Protein AF-A0A7X8M803-F1 (afdb_monomer_lite)

Secondary structure (DSSP, 8-state):
-EEEETTEEEEE----TT-HHHHHTTS-TT------SSTTHHHHHHHHHHHTT--------B--TTS-HHHHHHHHHHTTSPTT--EEHHHHHHHTT-TT-HHHHHHHHHT-SSTTTS-GGGEE-TTSPPPP-TT-HHHHHHHHHHTT---

Radius of gyration: 15.69 Å; chains: 1; bounding box: 44×28×38 Å

pLDDT: mean 89.2, std 9.38, range [67.06, 98.38]

Structure (mmCIF, N/CA/C/O backbone):
data_AF-A0A7X8M803-F1
#
_entry.id   AF-A0A7X8M803-F1
#
loop_
_atom_site.group_PDB
_atom_site.id
_atom_site.type_symbol
_atom_site.label_atom_id
_atom_site.label_alt_id
_atom_site.label_comp_id
_atom_site.label_asym_id
_atom_site.label_entity_id
_atom_site.label_seq_id
_atom_site.pdbx_PDB_ins_code
_atom_site.Cartn_x
_atom_site.Cartn_y
_atom_site.Cartn_z
_atom_site.occupancy
_atom_site.B_iso_or_equiv
_atom_site.auth_seq_id
_atom_site.auth_comp_id
_atom_site.auth_asym_id
_atom_site.auth_atom_id
_atom_site.pdbx_PDB_model_num
ATOM 1 N N . MET A 1 1 ? 7.481 3.506 -12.468 1.00 78.50 1 MET A N 1
ATOM 2 C CA . MET A 1 1 ? 8.849 2.954 -12.346 1.00 78.50 1 MET A CA 1
ATOM 3 C C . MET A 1 1 ? 8.845 1.778 -11.371 1.00 78.50 1 MET A C 1
ATOM 5 O O . MET A 1 1 ? 8.153 1.864 -10.360 1.00 78.50 1 MET A O 1
ATOM 9 N N . LEU A 1 2 ? 9.561 0.690 -11.679 1.00 78.19 2 LEU A N 1
ATOM 10 C CA . LEU A 1 2 ? 9.779 -0.454 -10.778 1.00 78.19 2 LEU A CA 1
ATOM 11 C C . LEU A 1 2 ? 11.247 -0.461 -10.341 1.00 78.19 2 LEU A C 1
ATOM 13 O O . LEU A 1 2 ? 12.122 -0.313 -11.190 1.00 78.19 2 LEU A O 1
ATOM 17 N N . VAL A 1 3 ? 11.510 -0.643 -9.047 1.00 78.75 3 VAL A N 1
ATOM 18 C CA . VAL A 1 3 ? 12.871 -0.672 -8.486 1.00 78.75 3 VAL A CA 1
ATOM 19 C C . VAL A 1 3 ? 13.024 -1.897 -7.592 1.00 78.75 3 VAL A C 1
ATOM 21 O O . VAL A 1 3 ? 12.135 -2.195 -6.789 1.00 78.75 3 VAL A O 1
ATOM 24 N N . ALA A 1 4 ? 14.148 -2.601 -7.709 1.00 77.12 4 ALA A N 1
ATOM 25 C CA . ALA A 1 4 ? 14.437 -3.804 -6.935 1.00 77.12 4 ALA A CA 1
ATOM 26 C C . ALA A 1 4 ? 15.900 -3.879 -6.498 1.00 77.12 4 ALA A C 1
ATOM 28 O O . ALA A 1 4 ? 16.773 -3.283 -7.124 1.00 77.12 4 ALA A O 1
ATOM 29 N N . SER A 1 5 ? 16.142 -4.684 -5.466 1.00 77.62 5 SER A N 1
ATOM 30 C CA . SER A 1 5 ? 17.461 -5.132 -5.013 1.00 77.62 5 SER A CA 1
ATOM 31 C C . SER A 1 5 ? 17.432 -6.661 -4.915 1.00 77.62 5 SER A C 1
ATOM 33 O O . SER A 1 5 ? 16.406 -7.218 -4.527 1.00 77.62 5 SER A O 1
ATOM 35 N N . ASP A 1 6 ? 18.485 -7.354 -5.359 1.00 73.38 6 ASP A N 1
ATOM 36 C CA . ASP A 1 6 ? 18.577 -8.828 -5.365 1.00 73.38 6 ASP A CA 1
ATOM 37 C C . ASP A 1 6 ? 17.329 -9.543 -5.931 1.00 73.38 6 ASP A C 1
ATOM 39 O O . ASP A 1 6 ? 16.820 -10.515 -5.372 1.00 73.38 6 ASP A O 1
ATOM 43 N N . GLN A 1 7 ? 16.791 -9.025 -7.044 1.00 68.75 7 GLN A N 1
ATOM 44 C CA . GLN A 1 7 ? 15.557 -9.495 -7.704 1.00 68.75 7 GLN A CA 1
ATOM 45 C C . GLN A 1 7 ? 14.264 -9.396 -6.866 1.00 68.75 7 GLN A C 1
ATOM 47 O O . GLN A 1 7 ? 13.216 -9.899 -7.284 1.00 68.75 7 GLN A O 1
ATOM 52 N N . ARG A 1 8 ? 14.285 -8.718 -5.714 1.00 78.31 8 ARG A N 1
ATOM 53 C CA . ARG A 1 8 ? 13.100 -8.451 -4.888 1.00 78.31 8 ARG A CA 1
ATOM 54 C C . ARG A 1 8 ? 12.601 -7.039 -5.116 1.00 78.31 8 ARG A C 1
ATOM 56 O O . ARG A 1 8 ? 13.347 -6.072 -4.973 1.00 78.31 8 ARG A O 1
ATOM 63 N N . LEU A 1 9 ? 11.323 -6.918 -5.462 1.00 80.62 9 LEU A N 1
ATOM 64 C CA . LEU A 1 9 ? 10.730 -5.615 -5.721 1.00 80.62 9 LEU A CA 1
ATOM 65 C C . LEU A 1 9 ? 10.696 -4.803 -4.422 1.00 80.62 9 LEU A C 1
ATOM 67 O O . LEU A 1 9 ? 10.095 -5.236 -3.439 1.00 80.62 9 LEU A O 1
ATOM 71 N N . PHE A 1 10 ? 11.339 -3.640 -4.451 1.00 84.00 10 PHE A N 1
ATOM 72 C CA . PHE A 1 10 ? 11.555 -2.774 -3.294 1.00 84.00 10 PHE A CA 1
ATOM 73 C C . PHE A 1 10 ? 10.724 -1.490 -3.375 1.00 84.00 10 PHE A C 1
ATOM 75 O O . PHE A 1 10 ? 10.288 -0.969 -2.350 1.00 84.00 10 PHE A O 1
ATOM 82 N N . ARG A 1 11 ? 10.453 -0.979 -4.587 1.00 84.69 11 ARG A N 1
ATOM 83 C CA . ARG A 1 11 ? 9.615 0.212 -4.762 1.00 84.69 11 ARG A CA 1
ATOM 84 C C . ARG A 1 11 ? 8.830 0.231 -6.074 1.00 84.69 11 ARG A C 1
ATOM 86 O O . ARG A 1 11 ? 9.327 -0.197 -7.116 1.00 84.69 11 ARG A O 1
ATOM 93 N N . ILE A 1 12 ? 7.614 0.775 -6.014 1.00 85.50 12 ILE A N 1
ATOM 94 C CA . ILE A 1 12 ? 6.819 1.189 -7.175 1.00 85.50 12 ILE A CA 1
ATOM 95 C C . ILE A 1 12 ? 6.502 2.673 -7.033 1.00 85.50 12 ILE A C 1
ATOM 97 O O . ILE A 1 12 ? 5.914 3.088 -6.037 1.00 85.50 12 ILE A O 1
ATOM 101 N N . GLU A 1 13 ? 6.823 3.452 -8.061 1.00 84.44 13 GLU A N 1
ATOM 102 C CA . GLU A 1 13 ? 6.434 4.861 -8.136 1.00 84.44 13 GLU A CA 1
ATOM 103 C C . GLU A 1 13 ? 5.589 5.141 -9.380 1.00 84.44 13 GLU A C 1
ATOM 105 O O . GLU A 1 13 ? 5.894 4.669 -10.484 1.00 84.44 13 GLU A O 1
ATOM 110 N N . PHE A 1 14 ? 4.525 5.924 -9.188 1.00 82.06 14 PHE A N 1
ATOM 111 C CA . PHE A 1 14 ? 3.791 6.561 -10.276 1.00 82.06 14 PHE A CA 1
ATOM 112 C C . PHE A 1 14 ? 4.590 7.790 -10.697 1.00 82.06 14 PHE A C 1
ATOM 114 O O . PHE A 1 14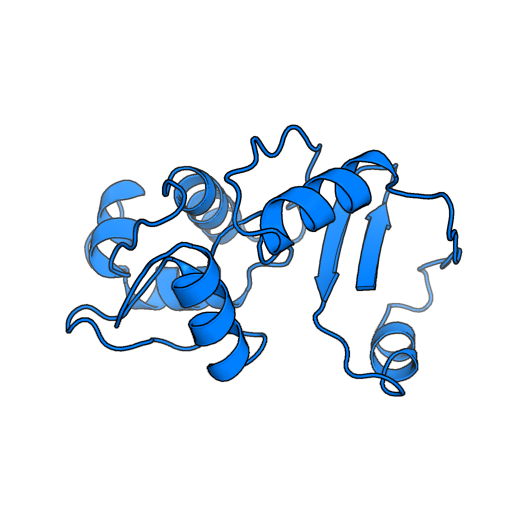 ? 4.676 8.753 -9.944 1.00 82.06 14 PHE A O 1
ATOM 121 N N . VAL A 1 15 ? 5.212 7.714 -11.867 1.00 79.31 15 VAL A N 1
ATOM 122 C CA . VAL A 1 15 ? 6.067 8.773 -12.407 1.00 79.31 15 VAL A CA 1
ATOM 123 C C . VAL A 1 15 ? 5.359 9.345 -13.625 1.00 79.31 15 VAL A C 1
ATOM 125 O O . VAL A 1 15 ? 4.890 8.575 -14.469 1.00 79.31 15 VAL A O 1
ATOM 128 N N . HIS A 1 16 ? 5.238 10.668 -13.696 1.00 74.75 16 HIS A N 1
ATOM 129 C CA . HIS A 1 16 ? 4.730 11.325 -14.893 1.00 74.75 16 HIS A CA 1
ATOM 130 C C . HIS A 1 16 ? 5.806 11.319 -15.987 1.00 74.75 16 HIS A C 1
ATOM 132 O O . HIS A 1 16 ? 6.988 11.436 -15.660 1.00 74.75 16 HIS A O 1
ATOM 138 N N . PRO A 1 17 ? 5.425 11.190 -17.272 1.00 74.19 17 PRO A N 1
ATOM 139 C CA . PRO A 1 17 ? 6.386 11.272 -18.366 1.00 74.19 17 PRO A CA 1
ATOM 140 C C . PRO A 1 17 ? 7.226 12.552 -18.269 1.00 74.19 17 PRO A C 1
ATOM 142 O O . PRO A 1 17 ? 6.661 13.644 -18.194 1.00 74.19 17 PRO A O 1
ATOM 145 N N . GLY A 1 18 ? 8.553 12.417 -18.268 1.00 72.81 18 GLY A N 1
ATOM 146 C CA . GLY A 1 18 ? 9.498 13.531 -18.139 1.00 72.81 18 GLY A CA 1
ATOM 147 C C . GLY A 1 18 ? 9.933 13.863 -16.704 1.00 72.81 18 GLY A C 1
ATOM 148 O O . GLY A 1 18 ? 10.745 14.768 -16.523 1.00 72.81 18 GLY A O 1
ATOM 149 N N . GLU A 1 19 ? 9.426 13.163 -15.682 1.00 75.88 19 GLU A N 1
ATOM 150 C CA . GLU A 1 19 ? 9.847 13.325 -14.278 1.00 75.88 19 GLU A CA 1
ATOM 151 C C . GLU A 1 19 ? 10.747 12.182 -13.768 1.00 75.88 19 GLU A C 1
ATOM 153 O O . GLU A 1 19 ? 11.028 12.093 -12.570 1.00 75.88 19 GLU A O 1
ATOM 158 N N . GLU A 1 20 ? 11.222 11.299 -14.650 1.00 72.75 20 GLU A N 1
ATOM 159 C CA . GLU A 1 20 ? 11.992 10.105 -14.282 1.00 72.75 20 GLU A CA 1
ATOM 160 C C . GLU A 1 20 ? 13.294 10.440 -13.536 1.00 72.75 20 GLU A C 1
ATOM 162 O O . GLU A 1 20 ? 13.639 9.771 -12.557 1.00 72.75 20 GLU A O 1
ATOM 167 N N . ASP A 1 21 ? 13.973 11.519 -13.931 1.00 69.31 21 ASP A N 1
ATOM 168 C CA . ASP A 1 21 ? 15.266 11.935 -13.370 1.00 69.31 21 ASP A CA 1
ATOM 169 C C . ASP A 1 21 ? 15.170 12.424 -11.918 1.00 69.31 21 ASP A C 1
ATOM 171 O O . ASP A 1 21 ? 16.128 12.323 -11.142 1.00 69.31 21 ASP A O 1
ATOM 175 N N . ARG A 1 22 ? 13.997 12.918 -11.502 1.00 70.38 22 ARG A N 1
ATOM 176 C CA . ARG A 1 22 ? 13.775 13.429 -10.141 1.00 70.38 22 ARG A CA 1
ATOM 177 C C . ARG A 1 22 ? 13.843 12.324 -9.089 1.00 70.38 22 ARG A C 1
ATOM 179 O O . ARG A 1 22 ? 14.272 12.568 -7.965 1.00 70.38 22 ARG A O 1
ATOM 186 N N . PHE A 1 23 ? 13.430 11.111 -9.447 1.00 67.62 23 PHE A N 1
ATOM 187 C CA . PHE A 1 23 ? 13.558 9.956 -8.565 1.00 67.62 23 PHE A CA 1
ATOM 188 C C . PHE A 1 23 ? 15.013 9.485 -8.472 1.00 67.62 23 PHE A C 1
ATOM 190 O O . PHE A 1 23 ? 15.522 9.251 -7.377 1.00 67.62 23 PHE A O 1
ATOM 197 N N . LEU A 1 24 ? 15.694 9.387 -9.618 1.00 69.75 24 LEU A N 1
ATOM 198 C CA . LEU A 1 24 ? 17.074 8.900 -9.693 1.00 69.75 24 LEU A CA 1
ATOM 199 C C . LEU A 1 24 ? 18.032 9.780 -8.878 1.00 69.75 24 LEU A C 1
ATOM 201 O O . LEU A 1 24 ? 18.920 9.271 -8.200 1.00 69.75 24 LEU A O 1
ATOM 205 N N . THR A 1 25 ? 17.804 11.093 -8.885 1.00 68.19 25 THR A N 1
ATOM 206 C CA . THR A 1 25 ? 18.612 12.079 -8.149 1.00 68.19 25 THR A CA 1
ATOM 207 C C . THR A 1 25 ? 18.395 12.075 -6.633 1.00 68.19 25 THR A C 1
ATOM 209 O O . THR A 1 25 ? 19.237 12.589 -5.901 1.00 68.19 25 THR A O 1
ATOM 212 N N . ALA A 1 26 ? 17.305 11.482 -6.136 1.00 69.62 26 ALA A N 1
ATOM 213 C CA . ALA A 1 26 ? 17.006 11.402 -4.704 1.00 69.62 26 ALA A CA 1
ATOM 214 C C . ALA A 1 26 ? 17.621 10.166 -4.017 1.00 69.62 26 ALA A C 1
ATOM 216 O O . ALA A 1 26 ? 17.479 9.996 -2.802 1.00 69.62 26 ALA A O 1
ATOM 217 N N . LEU A 1 27 ? 18.269 9.280 -4.778 1.00 70.25 27 LEU A N 1
ATOM 218 C CA . LEU A 1 27 ? 18.858 8.053 -4.254 1.00 70.25 27 LEU A CA 1
ATOM 219 C C . LEU A 1 27 ? 20.240 8.304 -3.625 1.00 70.25 27 LEU A C 1
ATOM 221 O O . LEU A 1 27 ? 20.973 9.188 -4.069 1.00 70.25 27 LEU A O 1
ATOM 225 N N . PRO A 1 28 ? 20.629 7.529 -2.593 1.00 70.81 28 PRO A N 1
ATOM 226 C CA . PRO A 1 28 ? 21.949 7.654 -1.990 1.00 70.81 28 PRO A CA 1
ATOM 227 C C . PRO A 1 28 ? 23.069 7.411 -3.018 1.00 70.81 28 PRO A C 1
ATOM 229 O O . PRO A 1 28 ? 22.936 6.500 -3.837 1.00 70.81 28 PRO A O 1
ATOM 232 N N . PRO A 1 29 ? 24.219 8.107 -2.918 1.00 67.06 29 PRO A N 1
ATOM 233 C CA . PRO A 1 29 ? 25.343 7.944 -3.850 1.00 67.06 29 PRO A CA 1
ATOM 234 C C . PRO A 1 29 ? 25.905 6.516 -3.930 1.00 67.06 29 PRO A C 1
ATOM 236 O O . PRO A 1 29 ? 26.549 6.155 -4.907 1.00 67.06 29 PRO A O 1
ATOM 239 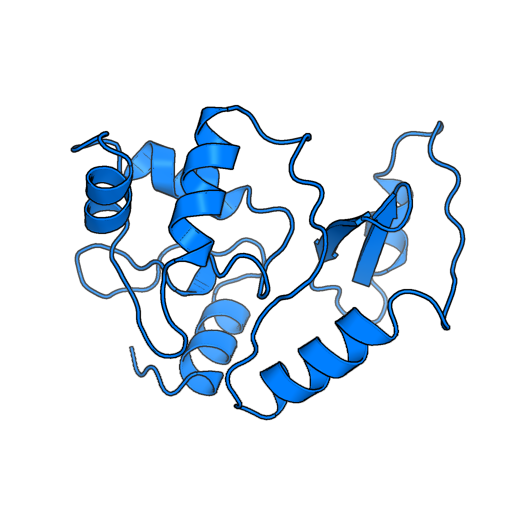N N . ALA A 1 30 ? 25.676 5.704 -2.894 1.00 74.88 30 ALA A N 1
ATOM 240 C CA . ALA A 1 30 ? 26.137 4.320 -2.812 1.00 74.88 30 ALA A CA 1
ATOM 241 C C . ALA A 1 30 ? 25.273 3.323 -3.613 1.00 74.88 30 ALA A C 1
ATOM 243 O O . ALA A 1 30 ? 25.578 2.132 -3.632 1.00 74.88 30 ALA A O 1
ATOM 244 N N . VAL A 1 31 ? 24.185 3.774 -4.247 1.00 75.44 31 VAL A N 1
ATOM 245 C CA . VAL A 1 31 ? 23.309 2.913 -5.050 1.00 75.44 31 VAL A CA 1
ATOM 246 C C . VAL A 1 31 ? 23.777 2.912 -6.502 1.00 75.44 31 VAL A C 1
ATOM 248 O O . VAL A 1 31 ? 23.748 3.938 -7.176 1.00 75.44 31 VAL A O 1
ATOM 251 N N . HIS A 1 32 ? 24.151 1.738 -7.011 1.00 74.88 32 HIS A N 1
ATOM 252 C CA . HIS A 1 32 ? 24.426 1.549 -8.432 1.00 74.88 32 HIS A CA 1
ATOM 253 C C . HIS A 1 32 ? 23.141 1.152 -9.167 1.00 74.88 32 HIS A C 1
ATOM 255 O O . HIS A 1 32 ? 22.630 0.043 -8.994 1.00 74.88 32 HIS A O 1
ATOM 261 N N . LEU A 1 33 ? 22.605 2.060 -9.983 1.00 75.69 33 LEU A N 1
ATOM 262 C CA . LEU A 1 33 ? 21.385 1.821 -10.752 1.00 75.69 33 LEU A CA 1
ATOM 263 C C . LEU A 1 33 ? 21.710 1.208 -12.108 1.00 75.69 33 LEU A C 1
ATOM 265 O O . LEU A 1 33 ? 22.516 1.736 -12.870 1.00 75.69 33 LEU A O 1
ATOM 269 N N . VAL A 1 34 ? 21.026 0.114 -12.424 1.00 78.56 34 VAL A N 1
ATOM 270 C CA . VAL A 1 34 ? 21.056 -0.505 -13.748 1.00 78.56 34 VAL A CA 1
ATOM 271 C C . VAL A 1 34 ? 19.661 -0.385 -14.341 1.00 78.56 34 VAL A C 1
ATOM 273 O O . VAL A 1 34 ? 18.696 -0.902 -13.775 1.00 78.56 34 VAL A O 1
ATOM 276 N N . LYS A 1 35 ? 19.541 0.313 -15.474 1.00 78.38 35 LYS A N 1
ATOM 277 C CA . LYS A 1 35 ? 18.308 0.293 -16.263 1.00 78.38 35 LYS A CA 1
ATOM 278 C C . LYS A 1 35 ? 18.268 -1.026 -17.031 1.00 78.38 35 LYS A C 1
ATOM 280 O O . LYS A 1 35 ? 19.104 -1.257 -17.897 1.00 78.38 35 LYS A O 1
ATOM 285 N N . ASP A 1 36 ? 17.284 -1.858 -16.721 1.00 78.75 36 ASP A N 1
ATOM 286 C CA . ASP A 1 36 ? 17.049 -3.129 -17.400 1.00 78.75 36 ASP A CA 1
ATOM 287 C C . ASP A 1 36 ? 15.586 -3.192 -17.854 1.00 78.75 36 ASP A C 1
ATOM 289 O O . ASP A 1 36 ? 14.662 -3.250 -17.040 1.00 78.75 36 ASP A O 1
ATOM 293 N N . GLU A 1 37 ? 15.374 -3.131 -19.170 1.00 75.19 37 GLU A N 1
ATOM 294 C CA . GLU A 1 37 ? 14.040 -3.194 -19.774 1.00 75.19 37 GLU A CA 1
ATOM 295 C C . GLU A 1 37 ? 13.491 -4.627 -19.860 1.00 75.19 37 GLU A C 1
ATOM 297 O O . GLU A 1 37 ? 12.290 -4.789 -20.053 1.00 75.19 37 GLU A O 1
ATOM 302 N N . GLY A 1 38 ? 14.326 -5.658 -19.690 1.00 74.38 38 GLY A N 1
ATOM 303 C CA . GLY A 1 38 ? 13.913 -7.065 -19.596 1.00 74.38 38 GLY A CA 1
ATOM 304 C C . GLY A 1 38 ? 13.682 -7.540 -18.156 1.00 74.38 38 GLY A C 1
ATOM 305 O O . GLY A 1 38 ? 13.099 -8.603 -17.925 1.00 74.38 38 GLY A O 1
ATOM 306 N N . ALA A 1 39 ? 14.104 -6.756 -17.161 1.00 76.00 39 ALA A N 1
ATOM 307 C CA . ALA A 1 39 ? 13.861 -7.068 -15.762 1.00 76.00 39 ALA A CA 1
ATOM 308 C C . ALA A 1 39 ? 12.365 -7.024 -15.404 1.00 76.00 39 ALA A C 1
ATOM 310 O O . ALA A 1 39 ? 11.546 -6.308 -15.986 1.00 76.00 39 ALA A O 1
ATOM 311 N N . PHE A 1 40 ? 12.007 -7.792 -14.372 1.00 78.25 40 PHE A N 1
ATOM 312 C CA . PHE A 1 40 ? 10.657 -7.847 -13.793 1.00 78.25 40 PHE A CA 1
ATOM 313 C C . PHE A 1 40 ? 9.556 -8.291 -14.753 1.00 78.25 40 PHE A C 1
ATOM 315 O O . PHE A 1 40 ? 8.383 -8.027 -14.505 1.00 78.25 40 PHE A O 1
ATOM 322 N N . ASP A 1 41 ? 9.904 -9.036 -15.791 1.00 84.00 41 ASP A N 1
ATOM 323 C CA . ASP A 1 41 ? 8.993 -9.593 -16.786 1.00 84.00 41 ASP A CA 1
ATOM 324 C C . ASP A 1 41 ? 7.714 -10.209 -16.191 1.00 84.00 41 ASP A C 1
ATOM 326 O O . ASP A 1 41 ? 6.592 -9.937 -16.625 1.00 84.00 41 ASP A O 1
ATOM 330 N N . LYS A 1 42 ? 7.866 -10.995 -15.117 1.00 86.12 42 LYS A N 1
ATOM 331 C CA . LYS A 1 42 ? 6.735 -11.579 -14.382 1.00 86.12 42 LYS A CA 1
ATOM 332 C C . LYS A 1 42 ? 5.857 -10.511 -13.722 1.00 86.12 42 LYS A C 1
ATOM 334 O O . LYS A 1 42 ? 4.636 -10.609 -13.791 1.00 86.12 42 LYS A O 1
ATOM 339 N N . VAL A 1 43 ? 6.466 -9.512 -13.082 1.00 88.31 43 VAL A N 1
ATOM 340 C CA . VAL A 1 43 ? 5.756 -8.411 -12.410 1.00 88.31 43 VAL A CA 1
ATOM 341 C C . VAL A 1 43 ? 5.025 -7.551 -13.434 1.00 88.31 43 VAL A C 1
ATOM 343 O O . VAL A 1 43 ? 3.861 -7.233 -13.222 1.00 88.31 43 VAL A O 1
ATOM 346 N N . ARG A 1 44 ? 5.670 -7.231 -14.561 1.00 88.12 44 ARG A N 1
ATOM 347 C CA . ARG A 1 44 ? 5.080 -6.465 -15.666 1.00 88.12 44 ARG A CA 1
ATOM 348 C C . ARG A 1 44 ? 3.837 -7.155 -16.211 1.00 88.12 44 ARG A C 1
ATOM 350 O O . ARG A 1 44 ? 2.766 -6.569 -16.156 1.00 88.12 44 ARG A O 1
ATOM 357 N N . ARG A 1 45 ? 3.939 -8.438 -16.577 1.00 90.06 45 ARG A N 1
ATOM 358 C CA . ARG A 1 45 ? 2.780 -9.224 -17.040 1.00 90.06 45 ARG A CA 1
ATOM 359 C C . ARG A 1 45 ? 1.644 -9.258 -16.015 1.00 90.06 45 ARG A C 1
ATOM 361 O O . ARG A 1 45 ? 0.476 -9.199 -16.381 1.00 90.06 45 ARG A O 1
ATOM 368 N N . GLN A 1 46 ? 1.966 -9.359 -14.726 1.00 92.94 46 GLN A N 1
ATOM 369 C CA . GLN A 1 46 ? 0.956 -9.315 -13.666 1.00 92.94 46 GLN A CA 1
ATOM 370 C C . GLN A 1 46 ? 0.307 -7.932 -13.529 1.00 92.94 46 GLN A C 1
ATOM 372 O O . GLN A 1 46 ? -0.905 -7.850 -13.343 1.00 92.94 46 GLN A O 1
ATOM 377 N N . LEU A 1 47 ? 1.076 -6.851 -13.663 1.00 92.44 47 LEU A N 1
ATOM 378 C CA . LEU A 1 47 ? 0.541 -5.491 -13.704 1.00 92.44 47 LEU A CA 1
ATOM 379 C C . LEU A 1 47 ? -0.357 -5.283 -14.928 1.00 92.44 47 LEU A C 1
ATOM 381 O O . LEU A 1 47 ? -1.432 -4.717 -14.768 1.00 92.44 47 LEU A O 1
ATOM 385 N N . ASP A 1 48 ? 0.012 -5.801 -16.100 1.00 92.75 48 ASP A N 1
ATOM 386 C CA . ASP A 1 48 ? -0.817 -5.721 -17.309 1.00 92.75 48 ASP A CA 1
ATOM 387 C C . ASP A 1 48 ? -2.179 -6.400 -17.094 1.00 92.75 48 ASP A C 1
ATOM 389 O O . ASP A 1 48 ? -3.228 -5.828 -17.396 1.00 92.75 48 ASP A O 1
ATOM 393 N N . VAL A 1 49 ? -2.190 -7.594 -16.485 1.00 94.88 49 VAL A N 1
ATOM 394 C CA . VAL A 1 49 ? -3.439 -8.279 -16.108 1.00 94.88 49 VAL A CA 1
ATOM 395 C C . VAL A 1 49 ? -4.249 -7.435 -15.120 1.00 94.88 49 VAL A C 1
ATOM 397 O O . VAL A 1 49 ? -5.453 -7.266 -15.319 1.00 94.88 49 VAL A O 1
ATOM 400 N N . TYR A 1 50 ? -3.614 -6.871 -14.092 1.00 96.56 50 TYR A N 1
ATOM 401 C CA . TYR A 1 50 ? -4.295 -6.020 -13.114 1.00 96.56 50 TYR A CA 1
ATOM 402 C C . TYR A 1 50 ? -4.931 -4.787 -13.775 1.00 96.56 50 TYR A C 1
ATOM 404 O O . TYR A 1 50 ? -6.121 -4.531 -13.585 1.00 96.56 50 TYR A O 1
ATOM 412 N N . PHE A 1 51 ? -4.172 -4.058 -14.599 1.00 95.44 51 PHE A N 1
ATOM 413 C CA . PHE A 1 51 ? -4.644 -2.861 -15.300 1.00 95.44 51 PHE A CA 1
ATOM 414 C C . PHE A 1 51 ? -5.660 -3.163 -16.410 1.00 95.44 51 PHE A C 1
ATOM 416 O O . PHE A 1 51 ? -6.387 -2.261 -16.816 1.00 95.44 51 PHE A O 1
ATOM 423 N N . SER A 1 52 ? -5.801 -4.427 -16.826 1.00 95.88 52 SER A N 1
ATOM 424 C CA . SER A 1 52 ? -6.924 -4.892 -17.658 1.00 95.88 52 SER A CA 1
ATOM 425 C C . SER A 1 52 ? -8.245 -5.087 -16.893 1.00 95.88 52 SER A C 1
ATOM 427 O O . SER A 1 52 ? -9.233 -5.523 -17.482 1.00 95.88 52 SER A O 1
ATOM 429 N N . GLY A 1 53 ? -8.277 -4.793 -15.587 1.00 95.50 53 GLY A N 1
ATOM 430 C CA . GLY A 1 53 ? -9.476 -4.919 -14.750 1.00 95.50 53 GLY A CA 1
ATOM 431 C C . GLY A 1 53 ? -9.708 -6.331 -14.207 1.00 95.50 53 GLY A C 1
ATOM 432 O O . GLY A 1 53 ? -10.836 -6.691 -13.882 1.00 95.50 53 GLY A O 1
ATOM 433 N N . LYS A 1 54 ? -8.660 -7.162 -14.132 1.00 96.12 54 LYS A N 1
ATOM 434 C CA . LYS A 1 54 ? -8.747 -8.541 -13.629 1.00 96.12 54 LYS A CA 1
ATOM 435 C C . LYS A 1 54 ? -8.016 -8.691 -12.291 1.00 96.12 54 LYS A C 1
ATOM 437 O O . LYS A 1 54 ? -6.972 -8.070 -12.089 1.00 96.12 54 LYS A O 1
ATOM 442 N N . PRO A 1 55 ? -8.509 -9.543 -11.372 1.00 94.50 55 PRO A N 1
ATOM 443 C CA . PRO A 1 55 ? -7.796 -9.844 -10.139 1.00 94.50 55 PRO A CA 1
ATOM 444 C C . PRO A 1 55 ? -6.489 -10.593 -10.431 1.00 94.50 55 PRO A C 1
ATOM 446 O O . PRO A 1 55 ? -6.411 -11.422 -11.337 1.00 94.50 55 PRO A O 1
ATOM 449 N N . VAL A 1 56 ? -5.468 -10.329 -9.615 1.00 94.31 56 VAL A N 1
ATOM 450 C CA . VAL A 1 56 ? -4.132 -10.924 -9.740 1.00 94.31 56 VAL A CA 1
ATOM 451 C C . VAL A 1 56 ? -3.713 -11.537 -8.413 1.00 94.31 56 VAL A C 1
ATOM 453 O O . VAL A 1 56 ? -3.833 -10.914 -7.358 1.00 94.31 56 VAL A O 1
ATOM 456 N N . ASN A 1 57 ? -3.174 -12.755 -8.468 1.00 89.31 57 ASN A N 1
ATOM 457 C CA . ASN A 1 57 ? -2.468 -13.347 -7.339 1.00 89.31 57 ASN A CA 1
ATOM 458 C C . ASN A 1 57 ? -0.994 -12.917 -7.380 1.00 89.31 57 ASN A C 1
ATOM 460 O O . ASN A 1 57 ? -0.204 -13.438 -8.174 1.00 89.31 57 ASN A O 1
ATOM 464 N N . TRP A 1 58 ? -0.631 -11.955 -6.530 1.00 89.25 58 TRP A N 1
ATOM 465 C CA . TRP A 1 58 ? 0.721 -11.403 -6.428 1.00 89.25 58 TRP A CA 1
ATOM 466 C C . TRP A 1 58 ? 1.712 -12.407 -5.812 1.00 89.25 58 TRP A C 1
ATOM 468 O O . TRP A 1 58 ? 2.113 -12.293 -4.652 1.00 89.25 58 TRP A O 1
ATOM 478 N N . GLN A 1 59 ? 2.130 -13.398 -6.603 1.00 84.81 59 GLN A N 1
ATOM 479 C CA . GLN A 1 59 ? 3.205 -14.343 -6.278 1.00 84.81 59 GLN A CA 1
ATOM 480 C C . GLN A 1 59 ? 4.580 -13.757 -6.635 1.00 84.81 59 GLN A C 1
ATOM 482 O O . GLN A 1 59 ? 5.290 -14.263 -7.517 1.00 84.81 59 GLN A O 1
ATOM 487 N N . ILE A 1 60 ? 4.920 -12.652 -5.973 1.00 83.94 60 ILE A N 1
ATOM 488 C CA . ILE A 1 60 ? 6.172 -11.909 -6.146 1.00 83.94 60 ILE A CA 1
ATOM 489 C C . ILE A 1 60 ? 6.860 -11.802 -4.782 1.00 83.94 60 ILE A C 1
ATOM 491 O O . ILE A 1 60 ? 6.201 -11.551 -3.769 1.00 83.94 60 ILE A O 1
ATOM 495 N N . ALA A 1 61 ? 8.181 -11.979 -4.759 1.00 84.44 61 ALA A N 1
ATOM 496 C CA . ALA A 1 61 ? 8.992 -11.674 -3.589 1.00 84.44 61 ALA A CA 1
ATOM 497 C C . ALA A 1 61 ? 9.098 -10.151 -3.427 1.00 84.44 61 ALA A C 1
ATOM 499 O O . ALA A 1 61 ? 9.624 -9.461 -4.302 1.00 84.44 61 ALA A O 1
ATOM 500 N N . LEU A 1 62 ? 8.564 -9.639 -2.319 1.00 88.69 62 LEU A N 1
ATOM 501 C CA . LEU A 1 62 ? 8.587 -8.217 -1.989 1.00 88.69 62 LEU A CA 1
ATOM 502 C C . LEU A 1 62 ? 9.620 -7.980 -0.900 1.00 88.69 62 LEU A C 1
ATOM 504 O O . LEU A 1 62 ? 9.632 -8.708 0.094 1.00 88.69 62 LEU A O 1
ATOM 508 N N . ASP A 1 63 ? 10.435 -6.950 -1.076 1.00 89.81 63 ASP A N 1
ATOM 509 C CA . ASP A 1 63 ? 11.278 -6.434 -0.011 1.00 89.81 63 ASP A CA 1
ATOM 510 C C . ASP A 1 63 ? 10.583 -5.238 0.644 1.00 89.81 63 ASP A C 1
ATOM 512 O O . ASP A 1 63 ? 10.359 -4.203 0.020 1.00 89.81 63 ASP A O 1
ATOM 516 N N . VAL A 1 64 ? 10.200 -5.414 1.907 1.00 92.00 64 VAL A N 1
ATOM 517 C CA . VAL A 1 64 ? 9.584 -4.376 2.746 1.00 92.00 64 VAL A CA 1
ATOM 518 C C . VAL A 1 64 ? 10.451 -4.034 3.961 1.00 92.00 64 VAL A C 1
ATOM 520 O O . VAL A 1 64 ? 9.976 -3.397 4.901 1.00 92.00 64 VAL A O 1
ATOM 523 N N . SER A 1 65 ? 11.718 -4.455 3.958 1.00 91.12 65 SER A N 1
ATOM 524 C CA . SER A 1 65 ? 12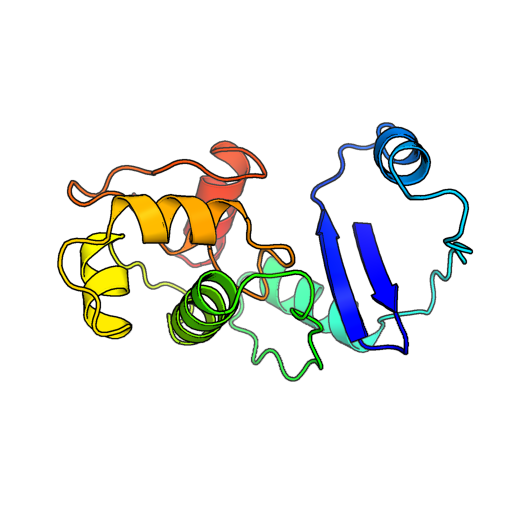.637 -4.307 5.093 1.00 91.12 65 SER A CA 1
ATOM 525 C C . SER A 1 65 ? 12.945 -2.851 5.453 1.00 91.12 65 SER A C 1
ATOM 527 O O . SER A 1 65 ? 13.326 -2.572 6.585 1.00 91.12 65 SER A O 1
ATOM 529 N N . SER A 1 66 ? 12.710 -1.902 4.540 1.00 89.00 66 SER A N 1
ATOM 530 C CA . SER A 1 66 ? 12.862 -0.468 4.818 1.00 89.00 66 SER A CA 1
ATOM 531 C C . SER A 1 66 ? 11.790 0.105 5.749 1.00 89.00 66 SER A C 1
ATOM 533 O O . SER A 1 66 ? 11.895 1.259 6.160 1.00 89.00 66 SER A O 1
ATOM 535 N N . GLY A 1 67 ? 10.715 -0.641 6.016 1.00 94.12 67 GLY A N 1
ATOM 536 C CA . GLY A 1 67 ? 9.653 -0.222 6.925 1.00 94.12 67 GLY A CA 1
ATOM 537 C C . GLY A 1 67 ? 9.930 -0.586 8.376 1.00 94.12 67 GLY A C 1
ATOM 538 O O . GLY A 1 67 ? 10.564 -1.597 8.663 1.00 94.12 67 GLY A O 1
ATOM 539 N N . THR A 1 68 ? 9.366 0.183 9.305 1.00 97.81 68 THR A N 1
ATOM 540 C CA . THR A 1 68 ? 9.326 -0.197 10.726 1.00 97.81 68 THR A CA 1
ATOM 541 C C . THR A 1 68 ? 8.481 -1.455 10.937 1.00 97.81 68 THR A C 1
ATOM 543 O O . THR A 1 68 ? 7.590 -1.748 10.138 1.00 97.81 68 THR A O 1
ATOM 546 N N . ASP A 1 69 ? 8.669 -2.157 12.057 1.00 97.88 69 ASP A N 1
ATOM 547 C CA . ASP A 1 69 ? 7.869 -3.347 12.394 1.00 97.88 69 ASP A CA 1
ATOM 548 C C . ASP A 1 69 ? 6.359 -3.079 12.310 1.00 97.88 69 ASP A C 1
ATOM 550 O O . ASP A 1 69 ? 5.592 -3.870 11.758 1.00 97.88 69 ASP A O 1
ATOM 554 N N . PHE A 1 70 ? 5.917 -1.912 12.792 1.00 98.12 70 PHE A N 1
ATOM 555 C CA . PHE A 1 70 ? 4.515 -1.511 12.709 1.00 98.12 70 PHE A CA 1
ATOM 556 C C . PHE A 1 70 ? 4.047 -1.332 11.259 1.00 98.12 70 PHE A C 1
ATOM 558 O O . PHE A 1 70 ? 2.955 -1.778 10.901 1.00 98.12 70 PHE A O 1
ATOM 565 N N . GLN A 1 71 ? 4.865 -0.705 10.411 1.00 98.31 71 GLN A N 1
ATOM 566 C CA . GLN A 1 71 ? 4.554 -0.548 8.992 1.00 98.31 71 GLN A CA 1
ATOM 567 C C . GLN A 1 71 ? 4.459 -1.902 8.291 1.00 98.31 71 GLN A C 1
ATOM 569 O O . GLN A 1 71 ? 3.473 -2.153 7.600 1.00 98.31 71 GLN A O 1
ATOM 574 N N . GLN A 1 72 ? 5.412 -2.803 8.533 1.00 98.06 72 GLN A N 1
ATOM 575 C CA . GLN A 1 72 ? 5.411 -4.144 7.948 1.00 98.06 72 GLN A CA 1
ATOM 576 C C . GLN A 1 72 ? 4.164 -4.949 8.356 1.00 98.06 72 GLN A C 1
ATOM 578 O O . GLN A 1 72 ? 3.541 -5.598 7.510 1.00 98.06 72 GLN A O 1
ATOM 583 N N . VAL A 1 73 ? 3.726 -4.846 9.618 1.00 98.25 73 VAL A N 1
ATOM 584 C CA . VAL A 1 73 ? 2.467 -5.452 10.090 1.00 98.25 73 VAL A CA 1
ATOM 585 C C . VAL A 1 73 ? 1.253 -4.874 9.354 1.00 98.25 73 VAL A C 1
ATOM 587 O O . VAL A 1 73 ? 0.403 -5.633 8.877 1.00 98.25 73 VAL A O 1
ATOM 590 N N . VAL A 1 74 ? 1.171 -3.547 9.213 1.00 98.38 74 VAL A N 1
ATOM 591 C CA . VAL A 1 74 ? 0.084 -2.883 8.471 1.00 98.38 74 VAL A CA 1
ATOM 592 C C . VAL A 1 74 ? 0.077 -3.328 7.009 1.00 98.38 74 VAL A C 1
ATOM 594 O O . VAL A 1 74 ? -0.969 -3.717 6.493 1.00 98.38 74 VAL A O 1
ATOM 597 N N . TRP A 1 75 ? 1.229 -3.331 6.344 1.00 98.06 75 TRP A N 1
ATOM 598 C CA . TRP A 1 75 ? 1.362 -3.726 4.942 1.00 98.06 75 TRP A CA 1
ATOM 599 C C . TRP A 1 75 ? 0.998 -5.192 4.702 1.00 98.06 75 TRP A C 1
ATOM 601 O O . TRP A 1 75 ? 0.320 -5.511 3.723 1.00 98.06 75 TRP A O 1
ATOM 611 N N . SER A 1 76 ? 1.359 -6.084 5.625 1.00 97.06 76 SER A N 1
ATOM 612 C CA . SER A 1 76 ? 0.917 -7.480 5.605 1.00 97.06 76 SER A CA 1
ATOM 613 C C . SER A 1 76 ? -0.610 -7.593 5.699 1.00 97.06 76 SER A C 1
ATOM 615 O O . SER A 1 76 ? -1.234 -8.328 4.931 1.00 97.06 76 SER A O 1
ATOM 617 N N . ALA A 1 77 ? -1.244 -6.806 6.574 1.00 98.12 77 ALA A N 1
ATOM 618 C CA . ALA A 1 77 ? -2.700 -6.774 6.694 1.00 98.12 77 ALA A CA 1
ATOM 619 C C . ALA A 1 77 ? -3.398 -6.171 5.460 1.00 98.12 77 ALA A C 1
ATOM 621 O O . ALA A 1 77 ? -4.457 -6.666 5.069 1.00 98.12 77 ALA A O 1
ATOM 622 N N . LEU A 1 78 ? -2.801 -5.167 4.804 1.00 97.81 78 LEU A N 1
ATOM 623 C CA . LEU A 1 78 ? -3.312 -4.598 3.548 1.00 97.81 78 LEU A CA 1
ATOM 624 C C . LEU A 1 78 ? -3.421 -5.655 2.447 1.00 97.81 78 LEU A C 1
ATOM 626 O O . LEU A 1 78 ? -4.434 -5.725 1.758 1.00 97.81 78 LEU A O 1
ATOM 630 N N . ARG A 1 79 ? -2.414 -6.525 2.311 1.00 96.44 79 ARG A N 1
ATOM 631 C CA . ARG A 1 79 ? -2.394 -7.594 1.293 1.00 96.44 79 ARG A CA 1
ATOM 632 C C . ARG A 1 79 ? -3.532 -8.607 1.442 1.00 96.44 79 ARG A C 1
ATOM 634 O O . ARG A 1 79 ? -3.816 -9.335 0.498 1.00 96.44 79 ARG A O 1
ATOM 641 N N . ARG A 1 80 ? -4.188 -8.653 2.605 1.00 96.31 80 ARG A N 1
ATOM 642 C CA . ARG A 1 80 ? -5.348 -9.518 2.869 1.00 96.31 80 ARG A CA 1
ATOM 643 C C . ARG A 1 80 ? -6.681 -8.880 2.474 1.00 96.31 80 ARG A C 1
ATOM 645 O O . ARG A 1 80 ? -7.715 -9.523 2.623 1.00 96.31 80 ARG A O 1
ATOM 652 N N . ILE A 1 81 ? -6.694 -7.625 2.022 1.00 97.31 81 ILE A N 1
ATOM 653 C CA . ILE A 1 81 ? -7.908 -6.975 1.519 1.00 97.31 81 ILE A CA 1
ATOM 654 C C . ILE A 1 81 ? -8.155 -7.481 0.090 1.00 97.31 81 ILE A C 1
ATOM 656 O O . ILE A 1 81 ? -7.287 -7.263 -0.758 1.00 97.31 81 ILE A O 1
ATOM 660 N N . PRO A 1 82 ? -9.288 -8.145 -0.207 1.00 96.75 82 PRO A N 1
ATOM 661 C CA . PRO A 1 82 ? -9.557 -8.675 -1.543 1.00 96.75 82 PRO A CA 1
ATOM 662 C C . PRO A 1 82 ? -9.671 -7.585 -2.615 1.00 96.75 82 PRO A C 1
ATOM 664 O O . PRO A 1 82 ? -9.953 -6.427 -2.315 1.00 96.75 82 PRO A O 1
ATOM 667 N N . TYR A 1 83 ? -9.465 -7.977 -3.871 1.00 97.81 83 TYR A N 1
ATOM 668 C CA . TYR A 1 83 ? -9.757 -7.139 -5.036 1.00 97.81 83 TYR A CA 1
ATOM 669 C C . TYR A 1 83 ? -11.237 -6.733 -5.048 1.00 97.81 83 TYR A C 1
ATOM 671 O O . TYR A 1 83 ? -12.097 -7.566 -4.758 1.00 97.81 83 TYR A O 1
ATOM 679 N N . GLY A 1 84 ? -11.523 -5.468 -5.364 1.00 97.31 84 GLY A N 1
ATOM 680 C CA . GLY A 1 84 ? -12.892 -4.947 -5.432 1.00 97.31 84 GLY A CA 1
ATOM 681 C C . GLY A 1 84 ? -13.545 -4.716 -4.068 1.00 97.31 84 GLY A C 1
ATOM 682 O O . GLY A 1 84 ? -14.747 -4.481 -3.990 1.00 97.31 84 GLY A O 1
ATOM 683 N N . GLN A 1 85 ? -12.776 -4.787 -2.977 1.00 97.19 85 GLN A N 1
ATOM 684 C CA . GLN A 1 85 ? -13.268 -4.533 -1.626 1.00 97.19 85 GLN A CA 1
ATOM 685 C C . GLN A 1 85 ? -12.493 -3.407 -0.957 1.00 97.19 85 GLN A C 1
ATOM 687 O O . GLN A 1 85 ? -11.287 -3.249 -1.149 1.00 97.19 85 GLN A O 1
ATOM 692 N N . THR A 1 86 ? -13.185 -2.664 -0.097 1.00 97.62 86 THR A N 1
ATOM 693 C CA . THR A 1 86 ? -12.584 -1.619 0.733 1.00 97.62 86 THR A CA 1
ATOM 694 C C . THR A 1 86 ? -12.825 -1.867 2.208 1.00 97.62 86 THR A C 1
ATOM 696 O O . THR A 1 86 ? -13.847 -2.430 2.596 1.00 97.62 86 THR A O 1
ATOM 699 N N . ILE A 1 87 ? -11.910 -1.379 3.040 1.00 97.62 87 ILE A N 1
ATOM 700 C CA . ILE A 1 87 ? -12.090 -1.312 4.493 1.00 97.62 87 ILE A CA 1
ATOM 701 C C . ILE A 1 87 ? -11.752 0.084 5.005 1.00 97.62 87 ILE A C 1
ATOM 703 O O . ILE A 1 87 ? -11.066 0.857 4.340 1.00 97.62 87 ILE A O 1
ATOM 707 N N . THR A 1 88 ? -12.184 0.409 6.216 1.00 97.81 88 THR A N 1
ATOM 708 C CA . THR A 1 88 ? -11.813 1.668 6.865 1.00 97.81 88 THR A CA 1
ATOM 709 C C . THR A 1 88 ? -10.481 1.552 7.606 1.00 97.81 88 THR A C 1
ATOM 711 O O . THR A 1 88 ? -10.069 0.464 8.018 1.00 97.81 88 THR A O 1
ATOM 714 N N . TYR A 1 89 ? -9.819 2.685 7.864 1.00 97.69 89 TYR A N 1
ATOM 715 C CA . TYR A 1 89 ? -8.627 2.715 8.728 1.00 97.69 89 TYR A CA 1
ATOM 716 C C . TYR A 1 89 ? -8.881 2.109 10.119 1.00 97.69 89 TYR A C 1
ATOM 718 O O . TYR A 1 89 ? -7.998 1.460 10.674 1.00 97.69 89 TYR A O 1
ATOM 726 N N . GLY A 1 90 ? -10.090 2.280 10.667 1.00 97.75 90 GLY A N 1
ATOM 727 C CA . GLY A 1 90 ? -10.476 1.695 11.953 1.00 97.75 90 GLY A CA 1
ATOM 728 C C . GLY A 1 90 ? -10.600 0.173 11.896 1.00 97.75 90 GLY A C 1
ATOM 729 O O . GLY A 1 90 ? -10.075 -0.515 12.769 1.00 97.75 90 GLY A O 1
ATOM 730 N N . GLN A 1 91 ? -11.213 -0.361 10.836 1.00 98.19 91 GLN A N 1
ATOM 731 C CA . GLN A 1 91 ? -11.280 -1.808 10.605 1.00 98.19 91 GLN A CA 1
ATOM 732 C C . GLN A 1 91 ? -9.882 -2.409 10.419 1.00 98.19 91 GLN A C 1
ATOM 734 O O . GLN A 1 91 ? -9.589 -3.475 10.955 1.00 98.19 91 GLN A O 1
ATOM 739 N N . LEU A 1 92 ? -8.989 -1.720 9.704 1.00 98.19 92 LEU A N 1
ATOM 740 C CA . LEU A 1 92 ? -7.604 -2.164 9.556 1.00 98.19 92 LEU A CA 1
ATOM 741 C C . LEU A 1 92 ? -6.854 -2.157 10.897 1.00 98.19 92 LEU A C 1
ATOM 743 O O . LEU A 1 92 ? -6.159 -3.121 11.207 1.00 98.19 92 LEU A O 1
ATOM 747 N N . ALA A 1 93 ? -7.046 -1.123 11.720 1.00 98.31 93 ALA A N 1
ATOM 748 C CA . ALA A 1 93 ? -6.466 -1.042 13.061 1.00 98.31 93 ALA A CA 1
ATOM 749 C C . ALA A 1 93 ? -6.940 -2.190 13.973 1.00 98.31 93 ALA A C 1
ATOM 751 O O . ALA A 1 93 ? -6.141 -2.785 14.697 1.00 98.31 93 ALA A O 1
ATOM 752 N N . GLN A 1 94 ? -8.218 -2.567 13.887 1.00 98.25 94 GLN A N 1
ATOM 753 C CA . GLN A 1 94 ? -8.753 -3.742 14.582 1.00 98.25 94 GLN A CA 1
ATOM 754 C C . GLN A 1 94 ? -8.109 -5.046 14.085 1.00 98.25 94 GLN A C 1
ATOM 756 O O . GLN A 1 94 ? -7.692 -5.862 14.903 1.00 98.25 94 GLN A O 1
ATOM 761 N N . ARG A 1 95 ? -7.955 -5.226 12.764 1.00 97.88 95 ARG A N 1
ATOM 762 C CA . ARG A 1 95 ? -7.348 -6.435 12.166 1.00 97.88 95 ARG A CA 1
ATOM 763 C C . ARG A 1 95 ? -5.907 -6.690 12.608 1.00 97.88 95 ARG A C 1
ATOM 765 O O . ARG A 1 95 ? -5.481 -7.840 12.607 1.00 97.88 95 ARG A O 1
ATOM 772 N N . ILE A 1 96 ? -5.164 -5.645 12.966 1.00 97.94 96 ILE A N 1
ATOM 773 C CA . ILE A 1 96 ? -3.785 -5.763 13.468 1.00 97.94 96 ILE A CA 1
ATOM 774 C C . ILE A 1 96 ? -3.701 -5.790 15.004 1.00 97.94 96 ILE A C 1
ATOM 776 O O . ILE A 1 96 ? -2.613 -5.659 15.559 1.00 97.94 96 ILE A O 1
ATOM 780 N N . GLY A 1 97 ? -4.835 -5.911 15.706 1.00 97.94 97 GLY A N 1
ATOM 781 C CA . GLY A 1 97 ? -4.877 -5.964 17.170 1.00 97.94 97 GLY A CA 1
ATOM 782 C C . GLY A 1 97 ? -4.553 -4.633 17.858 1.00 97.94 97 GLY A C 1
ATOM 783 O O . GLY A 1 97 ? -4.124 -4.624 19.009 1.00 97.94 97 GLY A O 1
ATOM 784 N N . LYS A 1 98 ? -4.729 -3.500 17.165 1.00 97.56 98 LYS A N 1
ATOM 785 C CA . LYS A 1 98 ? -4.469 -2.147 17.687 1.00 97.56 98 LYS A CA 1
ATOM 786 C C . LYS A 1 98 ? -5.715 -1.256 17.546 1.00 97.56 98 LYS A C 1
ATOM 788 O O . LYS A 1 98 ? -5.673 -0.261 16.817 1.00 97.56 98 LYS A O 1
ATOM 793 N N . PRO A 1 99 ? -6.848 -1.590 18.197 1.00 96.88 99 PRO A N 1
ATOM 794 C CA . PRO A 1 99 ? -8.048 -0.755 18.142 1.00 96.88 99 PRO A CA 1
ATOM 795 C C . PRO A 1 99 ? -7.730 0.686 18.584 1.00 96.88 99 PRO A C 1
ATOM 797 O O . PRO A 1 99 ? -6.942 0.906 19.497 1.00 96.88 99 PRO A O 1
ATOM 800 N N . GLY A 1 100 ? -8.301 1.678 17.894 1.00 95.75 100 GLY A N 1
ATOM 801 C CA . GLY A 1 100 ? -8.025 3.104 18.133 1.00 95.75 100 GLY A CA 1
ATOM 802 C C . GLY A 1 100 ? -6.799 3.667 17.396 1.00 95.75 100 GLY A C 1
ATOM 803 O O . GLY A 1 100 ? -6.678 4.883 17.260 1.00 95.75 100 GLY A O 1
ATOM 804 N N . ALA A 1 101 ? -5.936 2.825 16.815 1.00 97.12 101 ALA A N 1
ATOM 805 C CA . ALA A 1 101 ? -4.723 3.264 16.116 1.00 97.12 101 ALA A CA 1
ATOM 806 C C . ALA A 1 101 ? -4.948 3.737 14.661 1.00 97.12 101 ALA A C 1
ATOM 808 O O . ALA A 1 101 ? -4.013 3.737 13.860 1.00 97.12 101 ALA A O 1
ATOM 809 N N . SER A 1 102 ? -6.161 4.166 14.287 1.00 96.31 102 SER A N 1
ATOM 810 C CA . SER A 1 102 ? -6.523 4.521 12.901 1.00 96.31 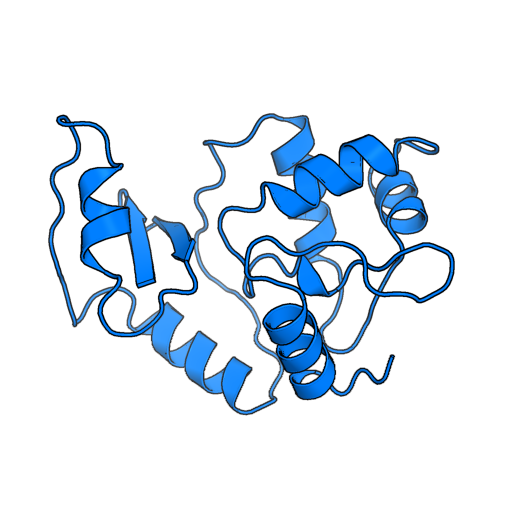102 SER A CA 1
ATOM 811 C C . SER A 1 102 ? -5.587 5.557 12.266 1.00 96.31 102 SER A C 1
ATOM 813 O O . SER A 1 102 ? -5.265 5.451 11.086 1.00 96.31 102 SER A O 1
ATOM 815 N N . ARG A 1 103 ? -5.119 6.548 13.040 1.00 95.31 103 ARG A N 1
ATOM 816 C CA . ARG A 1 103 ? -4.179 7.575 12.551 1.00 95.31 103 ARG A CA 1
ATOM 817 C C . ARG A 1 103 ? -2.797 6.990 12.248 1.00 95.31 103 ARG A C 1
ATOM 819 O O . ARG A 1 103 ? -2.257 7.251 11.179 1.00 95.31 103 ARG A O 1
ATOM 826 N N . ALA A 1 104 ? -2.261 6.165 13.150 1.00 97.25 104 ALA A N 1
ATOM 827 C CA . ALA A 1 104 ? -0.975 5.494 12.955 1.00 97.25 104 ALA A CA 1
ATOM 828 C C . ALA A 1 104 ? -1.029 4.531 11.759 1.00 97.25 104 ALA A C 1
ATOM 830 O O . ALA A 1 104 ? -0.134 4.529 10.917 1.00 97.25 104 ALA A O 1
ATOM 831 N N . VAL A 1 105 ? -2.127 3.780 11.626 1.00 97.38 105 VAL A N 1
ATOM 832 C CA . VAL A 1 105 ? -2.394 2.940 10.450 1.00 97.38 105 VAL A CA 1
ATOM 833 C C . VAL A 1 105 ? -2.467 3.777 9.173 1.00 97.38 105 VAL A C 1
ATOM 835 O O . VAL A 1 105 ? -1.913 3.374 8.157 1.00 97.38 105 VAL A O 1
ATOM 838 N N . GLY A 1 106 ? -3.100 4.953 9.211 1.00 95.88 106 GLY A N 1
ATOM 839 C CA . GLY A 1 106 ? -3.132 5.885 8.083 1.00 95.88 106 GLY A CA 1
ATOM 840 C C . GLY A 1 106 ? -1.739 6.337 7.641 1.00 95.88 106 GLY A C 1
ATOM 841 O O . GLY A 1 106 ? -1.446 6.314 6.446 1.00 95.88 106 GLY A O 1
ATOM 842 N N . ALA A 1 107 ? -0.862 6.668 8.591 1.00 96.25 107 ALA A N 1
ATOM 843 C CA . ALA A 1 107 ? 0.528 7.021 8.305 1.00 96.25 107 ALA A CA 1
ATOM 844 C C . ALA A 1 107 ? 1.312 5.840 7.702 1.00 96.25 107 ALA A C 1
ATOM 846 O O . ALA A 1 107 ? 1.979 5.998 6.682 1.00 96.25 107 ALA A O 1
ATOM 847 N N . ALA A 1 108 ? 1.171 4.634 8.262 1.00 96.81 108 ALA A N 1
ATOM 848 C CA . ALA A 1 108 ? 1.791 3.429 7.708 1.00 96.81 108 ALA A CA 1
ATOM 849 C C . ALA A 1 108 ? 1.261 3.081 6.303 1.00 96.81 108 ALA A C 1
ATOM 851 O O . ALA A 1 108 ? 2.029 2.685 5.430 1.00 96.81 108 ALA A O 1
ATOM 852 N N . ASN A 1 109 ? -0.037 3.280 6.055 1.00 96.50 109 ASN A N 1
ATOM 853 C CA . ASN A 1 109 ? -0.656 3.102 4.742 1.00 96.50 109 ASN A CA 1
ATOM 854 C C . ASN A 1 109 ? -0.099 4.089 3.703 1.00 96.50 109 ASN A C 1
ATOM 856 O O . ASN A 1 109 ? 0.103 3.710 2.552 1.00 96.50 109 ASN A O 1
ATOM 860 N N . ALA A 1 110 ? 0.152 5.342 4.100 1.00 94.50 110 ALA A N 1
ATOM 861 C CA . ALA A 1 110 ? 0.753 6.359 3.235 1.00 94.50 110 ALA A CA 1
ATOM 862 C C . ALA A 1 110 ? 2.235 6.083 2.930 1.00 94.50 110 ALA A C 1
ATOM 864 O O . ALA A 1 110 ? 2.703 6.425 1.849 1.00 94.50 110 ALA A O 1
ATOM 865 N N . ALA A 1 111 ? 2.945 5.425 3.849 1.00 94.88 111 ALA A N 1
ATOM 866 C CA . ALA A 1 111 ? 4.349 5.046 3.699 1.00 94.88 111 ALA A CA 1
ATOM 867 C C . ALA A 1 111 ? 4.573 3.772 2.861 1.00 94.88 111 ALA A C 1
ATOM 869 O O . ALA A 1 111 ? 5.700 3.296 2.777 1.00 94.88 111 ALA A O 1
ATOM 870 N N . ASN A 1 112 ? 3.520 3.188 2.278 1.00 95.19 112 ASN A N 1
ATOM 871 C CA . ASN A 1 112 ? 3.623 1.964 1.489 1.00 95.19 112 ASN A CA 1
ATOM 872 C C . ASN A 1 112 ? 4.589 2.135 0.293 1.00 95.19 112 ASN A C 1
ATOM 874 O O . ASN A 1 112 ? 4.279 2.924 -0.604 1.00 95.19 112 ASN A O 1
ATOM 878 N N . PRO A 1 113 ? 5.692 1.365 0.224 1.00 92.88 113 PRO A N 1
ATOM 879 C CA . PRO A 1 113 ? 6.659 1.476 -0.867 1.00 92.88 113 PRO A CA 1
ATOM 880 C C . PRO A 1 113 ? 6.194 0.804 -2.169 1.00 92.88 113 PRO A C 1
ATOM 882 O O . PRO A 1 113 ? 6.772 1.043 -3.226 1.00 92.88 113 PRO A O 1
ATOM 885 N N . LEU A 1 114 ? 5.167 -0.049 -2.117 1.00 93.81 114 LEU A N 1
ATOM 886 C CA . LEU A 1 114 ? 4.745 -0.902 -3.230 1.00 93.81 114 LEU A CA 1
ATOM 887 C C . LEU A 1 114 ? 3.232 -0.759 -3.485 1.00 93.81 114 LEU A C 1
ATOM 889 O O . LEU A 1 114 ? 2.485 -1.721 -3.274 1.00 93.81 114 LEU A O 1
ATOM 893 N N . PRO A 1 115 ? 2.730 0.424 -3.898 1.00 94.19 115 PRO A N 1
ATOM 894 C CA . PRO A 1 115 ? 1.323 0.600 -4.272 1.00 94.19 115 PRO A CA 1
ATOM 895 C C . PRO A 1 115 ? 0.881 -0.406 -5.347 1.00 94.19 115 PRO A C 1
ATOM 897 O O . PRO A 1 115 ? 1.707 -0.973 -6.057 1.00 94.19 115 PRO A O 1
ATOM 900 N N . VAL A 1 116 ? -0.432 -0.627 -5.477 1.00 94.94 116 VAL A N 1
ATOM 901 C CA . VAL A 1 116 ? -1.060 -1.675 -6.315 1.00 94.94 116 VAL A CA 1
ATOM 902 C C . VAL A 1 116 ? -0.839 -3.092 -5.775 1.00 94.94 116 VAL A C 1
ATOM 904 O O . VAL A 1 116 ? -1.813 -3.787 -5.485 1.00 94.94 116 VAL A O 1
ATOM 907 N N . ILE A 1 117 ? 0.415 -3.506 -5.579 1.00 95.31 117 ILE A N 1
ATOM 908 C CA . ILE A 1 117 ? 0.751 -4.846 -5.072 1.00 95.31 117 ILE A CA 1
ATOM 909 C C . ILE A 1 117 ? 0.419 -4.965 -3.580 1.00 95.31 117 ILE A C 1
ATOM 911 O O . ILE A 1 117 ? -0.227 -5.924 -3.152 1.00 95.31 117 ILE A O 1
ATOM 915 N N . ILE A 1 118 ? 0.831 -3.977 -2.783 1.00 96.50 118 ILE A N 1
ATOM 916 C CA . ILE A 1 118 ? 0.305 -3.736 -1.440 1.00 96.50 118 ILE A CA 1
ATOM 917 C C . ILE A 1 118 ? -0.848 -2.735 -1.621 1.00 96.50 118 ILE A C 1
ATOM 919 O O . ILE A 1 118 ? -0.602 -1.568 -1.943 1.00 96.50 118 ILE A O 1
ATOM 923 N N . PRO A 1 119 ? -2.116 -3.156 -1.471 1.00 96.88 119 PRO A N 1
ATOM 924 C CA . PRO A 1 119 ? -3.258 -2.398 -1.977 1.00 96.88 119 PRO A CA 1
ATOM 925 C C . PRO A 1 119 ? -3.716 -1.302 -0.996 1.00 96.88 119 PRO A C 1
ATOM 927 O O . PRO A 1 119 ? -4.826 -1.326 -0.465 1.00 96.88 119 PRO A O 1
ATOM 930 N N . CYS A 1 120 ? -2.857 -0.311 -0.742 1.00 97.19 120 CYS A N 1
ATOM 931 C CA . CYS A 1 120 ? -3.143 0.804 0.170 1.00 97.19 120 CYS A CA 1
ATOM 932 C C . CYS A 1 120 ? -4.279 1.732 -0.315 1.00 97.19 120 CYS A C 1
ATOM 934 O O . CYS A 1 120 ? -4.842 2.494 0.478 1.00 97.19 120 CYS A O 1
ATOM 936 N N . HIS A 1 121 ? -4.655 1.661 -1.601 1.00 97.38 121 HIS A N 1
ATOM 937 C CA . HIS A 1 121 ? -5.812 2.365 -2.170 1.00 97.38 121 HIS A CA 1
ATOM 938 C C . HIS A 1 121 ? -7.152 1.800 -1.687 1.00 97.38 121 HIS A C 1
ATOM 940 O O . HIS A 1 121 ? -8.134 2.538 -1.680 1.00 97.38 121 HIS A O 1
ATOM 946 N N . ARG A 1 122 ? -7.191 0.546 -1.213 1.00 97.69 122 ARG A N 1
ATOM 947 C CA . ARG A 1 122 ? -8.405 -0.115 -0.700 1.00 97.69 122 ARG A CA 1
ATOM 948 C C . ARG A 1 122 ? -8.805 0.323 0.714 1.00 97.69 122 ARG A C 1
ATOM 950 O O . ARG A 1 122 ? -9.805 -0.155 1.248 1.00 97.69 122 ARG A O 1
ATOM 957 N N . VAL A 1 123 ? -8.044 1.221 1.344 1.00 97.75 123 VAL A N 1
ATOM 958 C CA . VAL A 1 123 ? -8.373 1.760 2.671 1.00 97.75 123 VAL A CA 1
ATOM 959 C C . VAL A 1 123 ? -8.985 3.151 2.561 1.00 97.75 123 VAL A C 1
ATOM 961 O O . VAL A 1 123 ? -8.409 4.059 1.953 1.00 97.75 123 VAL A O 1
ATOM 964 N N . VAL A 1 124 ? -10.148 3.336 3.179 1.00 96.75 124 VAL A N 1
ATOM 965 C CA . VAL A 1 124 ? -10.942 4.571 3.118 1.00 96.75 124 VAL A CA 1
ATOM 966 C C . VAL A 1 124 ? -11.204 5.156 4.506 1.00 96.75 124 VAL A C 1
ATOM 968 O O . VAL A 1 124 ? -10.937 4.534 5.540 1.00 96.75 124 VAL A O 1
ATOM 971 N N . ALA A 1 125 ? -11.690 6.396 4.549 1.00 94.81 125 ALA A N 1
ATOM 972 C CA . ALA A 1 125 ? -12.096 7.026 5.797 1.00 94.81 125 ALA A CA 1
ATOM 973 C C . ALA A 1 125 ? -13.348 6.345 6.378 1.00 94.81 125 ALA A C 1
ATOM 975 O O . ALA A 1 125 ? -14.116 5.699 5.668 1.00 94.81 125 ALA A O 1
ATOM 976 N N . GLY A 1 126 ? -13.574 6.507 7.685 1.00 92.12 126 GLY A N 1
ATOM 977 C CA . GLY A 1 126 ? -14.710 5.883 8.379 1.00 92.12 126 GLY A CA 1
ATOM 978 C C . GLY A 1 126 ? -16.090 6.330 7.878 1.00 92.12 126 GLY A C 1
ATOM 979 O O . GLY A 1 126 ? -17.058 5.607 8.055 1.00 92.12 126 GLY A O 1
ATOM 980 N N . ASN A 1 127 ? -16.170 7.489 7.223 1.00 90.00 127 ASN A N 1
ATOM 981 C CA . ASN A 1 127 ? -17.389 8.033 6.619 1.00 90.00 127 ASN A CA 1
ATOM 982 C C . ASN A 1 127 ? -17.547 7.669 5.130 1.00 90.00 127 ASN A C 1
ATOM 984 O O . ASN A 1 127 ? -18.289 8.339 4.420 1.00 90.00 127 ASN A O 1
ATOM 988 N N . GLY A 1 128 ? -16.791 6.686 4.631 1.00 82.81 128 GLY A N 1
ATOM 989 C CA . GLY A 1 128 ? -16.830 6.257 3.229 1.00 82.81 128 GLY A CA 1
ATOM 990 C C . GLY A 1 128 ? -16.085 7.174 2.254 1.00 82.81 128 GLY A C 1
ATOM 991 O O . GLY A 1 128 ? -15.902 6.809 1.098 1.00 82.81 128 GLY A O 1
ATOM 992 N N . ARG A 1 129 ? -15.583 8.336 2.698 1.00 90.31 129 ARG A N 1
ATOM 993 C CA . ARG A 1 129 ? -14.807 9.239 1.836 1.00 90.31 129 ARG A CA 1
ATOM 994 C C . ARG A 1 129 ? -13.401 8.703 1.595 1.00 90.31 129 ARG A C 1
ATOM 996 O O . ARG A 1 129 ? -12.818 7.974 2.403 1.00 90.31 129 ARG A O 1
ATOM 1003 N N . LEU A 1 130 ? -12.799 9.151 0.502 1.00 91.19 130 LEU A N 1
ATOM 1004 C CA . LEU A 1 130 ? -11.397 8.877 0.226 1.00 91.19 130 LEU A CA 1
ATOM 1005 C C . LEU A 1 130 ? -10.502 9.579 1.253 1.00 91.19 130 LEU A C 1
ATOM 1007 O O . LEU A 1 130 ? -10.547 10.796 1.411 1.00 91.19 130 LEU A O 1
ATOM 1011 N N . GLY A 1 131 ? -9.666 8.798 1.936 1.00 85.56 131 GLY A N 1
ATOM 1012 C CA . GLY A 1 131 ? -8.472 9.317 2.605 1.00 85.56 131 GLY A CA 1
ATOM 1013 C C . GLY A 1 131 ? -7.334 9.554 1.609 1.00 85.56 131 GLY A C 1
ATOM 1014 O O . GLY A 1 131 ? -7.429 9.127 0.454 1.00 85.56 131 GLY A O 1
ATOM 1015 N N . GLY A 1 132 ? -6.243 10.164 2.076 1.00 85.12 132 GLY A N 1
ATOM 1016 C CA . GLY A 1 132 ? -5.053 10.450 1.268 1.00 85.12 132 GLY A CA 1
ATOM 1017 C C . GLY A 1 132 ? -4.429 9.224 0.584 1.00 85.12 132 GLY A C 1
ATOM 1018 O O . GLY A 1 132 ? -4.667 8.072 0.964 1.00 85.12 132 GLY A O 1
ATOM 1019 N N . PHE A 1 133 ? -3.624 9.496 -0.444 1.00 88.81 133 PHE A N 1
ATOM 1020 C CA . PHE A 1 133 ? -2.878 8.510 -1.227 1.00 88.81 133 PHE A CA 1
ATOM 1021 C C . PHE A 1 133 ? -1.567 9.133 -1.707 1.00 88.81 133 PHE A C 1
ATOM 1023 O O . PHE A 1 133 ? -1.590 10.268 -2.180 1.00 88.81 133 PHE A O 1
ATOM 1030 N N . SER A 1 134 ? -0.449 8.410 -1.601 1.00 81.38 134 SER A N 1
ATOM 1031 C CA . SER A 1 134 ? 0.883 8.926 -1.956 1.00 81.38 134 SER A CA 1
ATOM 1032 C C . SE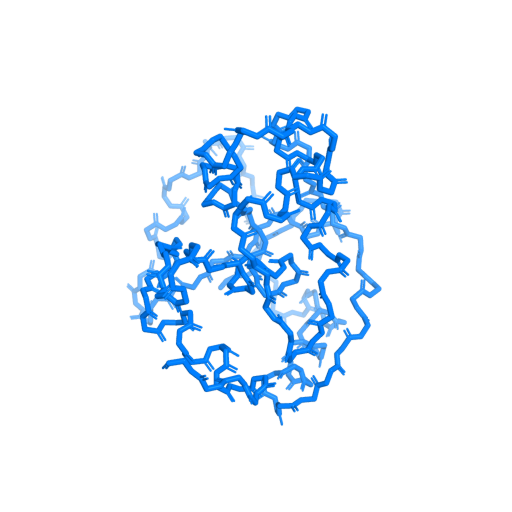R A 1 134 ? 1.003 9.285 -3.440 1.00 81.38 134 SER A C 1
ATOM 1034 O O . SER A 1 134 ? 1.608 10.296 -3.765 1.00 81.38 134 SER A O 1
ATOM 1036 N N . GLY A 1 135 ? 0.347 8.533 -4.329 1.00 79.94 135 GLY A N 1
ATOM 1037 C CA . GLY A 1 135 ? 0.234 8.870 -5.756 1.00 79.94 135 GLY A CA 1
ATOM 1038 C C . GLY A 1 135 ? -0.839 9.921 -6.089 1.00 79.94 135 GLY A C 1
ATOM 1039 O O . GLY A 1 135 ? -1.122 10.164 -7.254 1.00 79.94 135 GLY A O 1
ATOM 1040 N N . GLY A 1 136 ? -1.499 10.516 -5.092 1.00 90.56 136 GLY A N 1
ATOM 1041 C CA . GLY A 1 136 ? -2.606 11.451 -5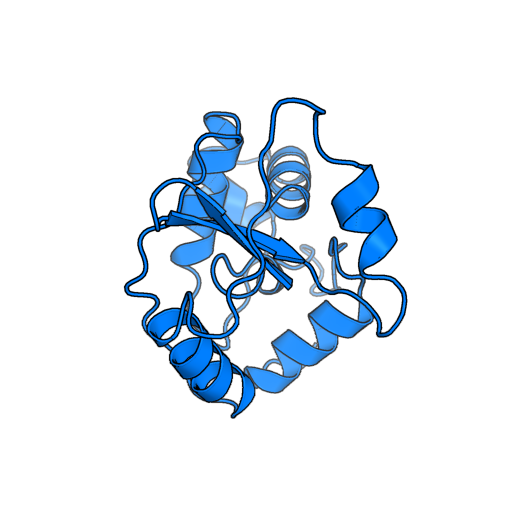.294 1.00 90.56 136 GLY A CA 1
ATOM 1042 C C . GLY A 1 136 ? -3.991 10.794 -5.399 1.00 90.56 136 GLY A C 1
ATOM 1043 O O . GLY A 1 136 ? -4.156 9.620 -5.738 1.00 90.56 136 GLY A O 1
ATOM 1044 N N . LEU A 1 137 ? -5.031 11.570 -5.078 1.00 92.69 137 LEU A N 1
ATOM 1045 C CA . LEU A 1 137 ? -6.407 11.061 -4.977 1.00 92.69 137 LEU A CA 1
ATOM 1046 C C . LEU A 1 137 ? -6.986 10.579 -6.314 1.00 92.69 137 LEU A C 1
ATOM 1048 O O . LEU A 1 137 ? -7.767 9.629 -6.318 1.00 92.69 137 LEU A O 1
ATOM 1052 N N . HIS A 1 138 ? -6.581 11.189 -7.431 1.00 92.19 138 HIS A N 1
ATOM 1053 C CA . HIS A 1 138 ? -7.037 10.792 -8.764 1.00 92.19 138 HIS A CA 1
ATOM 1054 C C . HIS A 1 138 ? -6.610 9.352 -9.104 1.00 92.19 138 HIS A C 1
ATOM 1056 O O . HIS A 1 138 ? -7.422 8.577 -9.605 1.00 92.19 138 HIS A O 1
ATOM 1062 N N . ILE A 1 139 ? -5.382 8.951 -8.739 1.00 93.50 139 ILE A N 1
ATOM 1063 C CA . ILE A 1 139 ? -4.901 7.573 -8.914 1.00 93.50 139 ILE A CA 1
ATOM 1064 C C . ILE A 1 139 ? -5.698 6.620 -8.031 1.00 93.50 139 ILE A C 1
ATOM 1066 O O . ILE A 1 139 ? -6.170 5.591 -8.505 1.00 93.50 139 ILE A O 1
ATOM 1070 N N . LYS A 1 140 ? -5.912 6.967 -6.756 1.00 95.50 140 LYS A N 1
ATOM 1071 C CA . LYS A 1 140 ? -6.722 6.140 -5.849 1.00 95.50 140 LYS A CA 1
ATOM 1072 C C . LYS A 1 140 ? -8.127 5.891 -6.403 1.00 95.50 140 LYS A C 1
ATOM 1074 O O . LYS A 1 140 ? -8.589 4.755 -6.374 1.00 95.50 140 LYS A O 1
ATOM 1079 N N . GLN A 1 141 ? -8.782 6.927 -6.930 1.00 95.62 141 GLN A N 1
ATOM 1080 C CA . GLN A 1 141 ? -10.088 6.811 -7.587 1.00 95.62 141 GLN A CA 1
ATOM 1081 C C . GLN A 1 141 ? -10.035 5.912 -8.817 1.00 95.62 141 GLN A C 1
ATOM 1083 O O . GLN A 1 141 ? -10.890 5.043 -8.963 1.00 95.62 141 GLN A O 1
ATOM 1088 N N . ALA A 1 142 ? -9.039 6.098 -9.683 1.00 95.25 142 ALA A N 1
ATOM 1089 C CA . ALA A 1 142 ? -8.875 5.285 -10.880 1.00 95.25 142 ALA A CA 1
ATOM 1090 C C . ALA A 1 142 ? -8.672 3.803 -10.536 1.00 95.25 142 ALA A C 1
ATOM 1092 O O . ALA A 1 142 ? -9.336 2.952 -11.119 1.00 95.25 142 ALA A O 1
ATOM 1093 N N . LEU A 1 143 ? -7.829 3.494 -9.544 1.00 96.88 143 LEU A N 1
ATOM 1094 C CA . LEU A 1 143 ? -7.604 2.124 -9.081 1.00 96.88 143 LEU A CA 1
ATOM 1095 C C . LEU A 1 143 ? -8.871 1.515 -8.475 1.00 96.88 143 LEU A C 1
ATOM 1097 O O . LEU A 1 143 ? -9.204 0.384 -8.788 1.00 96.88 143 LEU A O 1
ATOM 1101 N N . LEU A 1 144 ? -9.608 2.252 -7.643 1.00 97.44 144 LEU A N 1
ATOM 1102 C CA . LEU A 1 144 ? -10.861 1.748 -7.073 1.00 97.44 144 LEU A CA 1
ATOM 1103 C C . LEU A 1 144 ? -11.911 1.470 -8.156 1.00 97.44 144 LEU A C 1
ATOM 1105 O O . LEU A 1 144 ? -12.506 0.396 -8.152 1.00 97.44 144 LEU A O 1
ATOM 1109 N N . ARG A 1 145 ? -12.078 2.379 -9.125 1.00 97.12 145 ARG A N 1
ATOM 1110 C CA . ARG A 1 145 ? -12.988 2.172 -10.264 1.00 97.12 145 ARG A CA 1
ATOM 1111 C C . ARG A 1 145 ? -12.569 0.995 -11.137 1.00 97.12 145 ARG A C 1
ATOM 1113 O O . ARG A 1 145 ? -13.433 0.231 -11.549 1.00 97.12 145 ARG A O 1
ATOM 1120 N N . LEU A 1 146 ? -11.269 0.840 -11.395 1.00 97.56 146 LEU A N 1
ATOM 1121 C CA . LEU A 1 146 ? -10.710 -0.312 -12.107 1.00 97.56 146 LEU A CA 1
ATOM 1122 C C . LEU A 1 146 ? -11.106 -1.625 -11.422 1.00 97.56 146 LEU A C 1
ATOM 1124 O O . LEU A 1 146 ? -11.429 -2.589 -12.103 1.00 97.56 146 LEU A O 1
ATOM 1128 N N . GLU A 1 147 ? -11.121 -1.642 -10.086 1.00 97.88 147 GLU A N 1
ATOM 1129 C CA . GLU A 1 147 ? -11.557 -2.792 -9.289 1.00 97.88 147 GLU A CA 1
ATOM 1130 C C . GLU A 1 147 ? -13.084 -2.923 -9.135 1.00 97.88 147 GLU A C 1
ATOM 1132 O O . GLU A 1 147 ? -13.553 -3.805 -8.416 1.00 97.88 147 GLU A O 1
ATOM 1137 N N . GLY A 1 148 ? -13.872 -2.063 -9.787 1.00 96.62 148 GLY A N 1
ATOM 1138 C CA . GLY A 1 148 ? -15.335 -2.070 -9.710 1.00 96.62 148 GLY A CA 1
ATOM 1139 C C . GLY A 1 148 ? -15.917 -1.415 -8.452 1.00 96.62 148 GLY A C 1
ATOM 1140 O O . GLY A 1 148 ? -17.107 -1.562 -8.183 1.00 96.62 148 GLY A O 1
ATOM 1141 N N . VAL A 1 149 ? -15.113 -0.683 -7.677 1.00 95.50 149 VAL A N 1
ATOM 1142 C CA . VAL A 1 149 ? -15.563 0.035 -6.478 1.00 95.50 149 VAL A CA 1
ATOM 1143 C C . VAL A 1 149 ? -16.023 1.449 -6.845 1.00 95.50 149 VAL A C 1
ATOM 1145 O O . VAL A 1 149 ? -15.252 2.249 -7.380 1.00 95.50 149 VAL A O 1
ATOM 1148 N N . LEU A 1 150 ? -17.271 1.776 -6.500 1.00 86.25 150 LEU A N 1
ATOM 1149 C CA . LEU A 1 150 ? -17.867 3.105 -6.663 1.00 86.25 150 LEU A CA 1
ATOM 1150 C C . LEU A 1 150 ? -17.993 3.780 -5.287 1.00 86.25 150 LEU A C 1
ATOM 1152 O O . LEU A 1 150 ? -18.706 3.276 -4.420 1.00 86.25 150 LEU A O 1
ATOM 1156 N N . LEU A 1 151 ? -17.280 4.895 -5.093 1.00 79.50 151 LEU A N 1
ATOM 1157 C CA . LEU A 1 151 ? -17.299 5.748 -3.893 1.00 79.50 151 LEU A CA 1
ATOM 1158 C C . LEU A 1 151 ? -17.557 7.205 -4.266 1.00 79.50 151 LEU A C 1
ATOM 1160 O O . LEU A 1 151 ? -17.087 7.611 -5.358 1.00 79.50 151 LEU A O 1
#

Sequence (151 aa):
MLVASDQRLFRIEFVHPGEEDRFLTALPPAVHLVKDEGAFDKVRRQLDVYFSGKPVNWQIALDVSSGTDFQQVVWSALRRIPYGQTITYGQLAQRIGKPGASRAVGAANAANPLPVIIPCHRVVAGNGRLGGFSGGLHIKQALLRLEGVLL

Foldseek 3Di:
DWDDDPLATEADDDADPPRPVVVVVVDDPPDDDDDDPCRPVVVVVQVVCLLQLHFGDPPGHHDPVVDDPVLVLLLVLLQPAGQLAADELQVSCVVSVRHPCSVVSLVSLQVDRYDPNSPSLRYDHPVRHRDAHNNGPVVSVVSNVSSVHDD